Protein AF-A0AAU6R2B4-F1 (afdb_monomer)

Foldseek 3Di:
DDPQDLLSQLVVQLVVVCVVVPVDPPCSVVSSVVSSVVSVVVVVVVVCVVVPPDDDDDDD

Sequence (60 aa):
MSDMTMEEKIRARAYELWQQDGCLEGCADEYWHKARALVEKEMAVHDAAETGDAGAPASD

pLDDT: mean 79.18, std 15.48, range [39.28, 94.81]

Radius of gyration: 16.36 Å; Cα contacts (8 Å, |Δi|>4): 30; chains: 1; bounding box: 34×19×50 Å

Secondary structure (DSSP, 8-state):
-----HHHHHHHHHHHHHHHTT--TT-HHHHHHHHHHHHHHHHHHHHHHHT--S------

Mean predicted aligned error: 8.92 Å

Structure (mmCIF, N/CA/C/O backbone):
data_AF-A0AAU6R2B4-F1
#
_entry.id   AF-A0AAU6R2B4-F1
#
loop_
_atom_site.group_PDB
_atom_site.id
_atom_site.type_symbol
_atom_site.label_atom_id
_atom_site.label_alt_id
_atom_site.label_comp_id
_atom_site.label_asym_id
_atom_site.label_entity_id
_atom_site.label_seq_id
_atom_site.pdbx_PDB_ins_code
_atom_site.Cartn_x
_atom_site.Cartn_y
_atom_site.Cartn_z
_atom_site.occupancy
_atom_site.B_iso_or_equiv
_atom_site.auth_seq_id
_atom_site.auth_comp_id
_atom_site.auth_asym_id
_atom_site.auth_atom_id
_atom_site.pdbx_PDB_model_num
ATOM 1 N N . MET A 1 1 ? 26.430 -3.757 -0.787 1.00 39.28 1 MET A N 1
ATOM 2 C CA . MET A 1 1 ? 25.436 -2.872 -0.144 1.00 39.28 1 MET A CA 1
ATOM 3 C C . MET A 1 1 ? 24.129 -3.621 -0.234 1.00 39.28 1 MET A C 1
ATOM 5 O O . MET A 1 1 ? 23.931 -4.251 -1.256 1.00 39.28 1 MET A O 1
ATOM 9 N N . SER A 1 2 ? 23.349 -3.702 0.839 1.00 50.00 2 SER A N 1
ATOM 10 C CA . SER A 1 2 ? 22.163 -4.560 0.873 1.00 50.00 2 SER A CA 1
ATOM 11 C C . SER A 1 2 ? 21.137 -4.077 -0.148 1.00 50.00 2 SER A C 1
ATOM 13 O O . SER A 1 2 ? 20.383 -3.147 0.133 1.00 50.00 2 SER A O 1
ATOM 15 N N . ASP A 1 3 ? 21.140 -4.674 -1.337 1.00 65.19 3 ASP A N 1
ATOM 16 C CA . ASP A 1 3 ? 20.033 -4.579 -2.273 1.00 65.19 3 ASP A CA 1
ATOM 17 C C . ASP A 1 3 ? 18.818 -5.142 -1.549 1.00 65.19 3 ASP A C 1
ATOM 19 O O . ASP A 1 3 ? 18.720 -6.351 -1.331 1.00 65.19 3 ASP A O 1
ATOM 23 N N . MET A 1 4 ? 17.945 -4.248 -1.077 1.00 76.38 4 MET A N 1
ATOM 24 C CA . MET A 1 4 ? 16.702 -4.660 -0.444 1.00 76.38 4 MET A CA 1
ATOM 25 C C . MET A 1 4 ? 15.983 -5.597 -1.399 1.00 76.38 4 MET A C 1
ATOM 27 O O . MET A 1 4 ? 15.737 -5.252 -2.563 1.00 76.38 4 MET A O 1
ATOM 31 N N . THR A 1 5 ? 15.693 -6.792 -0.895 1.00 86.25 5 THR A N 1
ATOM 32 C CA . THR A 1 5 ? 15.027 -7.830 -1.667 1.00 86.25 5 THR A CA 1
ATOM 33 C C . THR A 1 5 ? 13.672 -7.329 -2.147 1.00 86.25 5 THR A C 1
ATOM 35 O O . THR A 1 5 ? 13.094 -6.378 -1.610 1.00 86.25 5 THR A O 1
ATOM 38 N N . MET A 1 6 ? 13.144 -7.983 -3.177 1.00 85.44 6 MET A N 1
ATOM 39 C CA . MET A 1 6 ? 11.838 -7.644 -3.722 1.00 85.44 6 MET A CA 1
ATOM 40 C C . MET A 1 6 ? 10.764 -7.563 -2.629 1.00 85.44 6 MET A C 1
ATOM 42 O O . MET A 1 6 ? 10.032 -6.584 -2.536 1.00 85.44 6 MET A O 1
ATOM 46 N N . GLU A 1 7 ? 10.730 -8.553 -1.739 1.00 88.69 7 GLU A N 1
ATOM 47 C CA . GLU A 1 7 ? 9.801 -8.592 -0.609 1.00 88.69 7 GLU A CA 1
ATOM 48 C C . GLU A 1 7 ? 9.996 -7.436 0.379 1.00 88.69 7 GLU A C 1
ATOM 50 O O . GLU A 1 7 ? 9.011 -6.899 0.884 1.00 88.69 7 GLU A O 1
ATOM 55 N N . GLU A 1 8 ? 11.231 -6.997 0.634 1.00 90.94 8 GLU A N 1
ATOM 56 C CA . GLU A 1 8 ? 11.488 -5.840 1.500 1.00 90.94 8 GLU A CA 1
ATOM 57 C C . GLU A 1 8 ? 10.943 -4.543 0.899 1.00 90.94 8 GLU A C 1
ATOM 59 O O . GLU A 1 8 ? 10.310 -3.757 1.608 1.00 90.94 8 GLU A O 1
ATOM 64 N N . LYS A 1 9 ? 11.115 -4.342 -0.413 1.00 91.19 9 LYS A N 1
ATOM 65 C CA . LYS A 1 9 ? 10.542 -3.191 -1.126 1.00 91.19 9 LYS A CA 1
ATOM 66 C C . LYS A 1 9 ? 9.019 -3.213 -1.066 1.00 91.19 9 LYS A C 1
ATOM 68 O O . LYS A 1 9 ? 8.402 -2.194 -0.763 1.00 91.19 9 LYS A O 1
ATOM 73 N N . ILE A 1 10 ? 8.416 -4.380 -1.291 1.00 93.25 10 ILE A N 1
ATOM 74 C CA . ILE A 1 10 ? 6.964 -4.573 -1.200 1.00 93.25 10 ILE A CA 1
ATOM 75 C C . ILE A 1 10 ? 6.471 -4.241 0.204 1.00 93.25 10 ILE A C 1
ATOM 77 O O . ILE A 1 10 ? 5.504 -3.499 0.353 1.00 93.25 10 ILE A O 1
ATOM 81 N N . ARG A 1 11 ? 7.162 -4.725 1.238 1.00 92.69 11 ARG A N 1
ATOM 82 C CA . ARG A 1 11 ? 6.806 -4.465 2.633 1.00 92.69 11 ARG A CA 1
ATOM 83 C C . ARG A 1 11 ? 6.859 -2.988 2.984 1.00 92.69 11 ARG A C 1
ATOM 85 O O . ARG A 1 11 ? 5.915 -2.482 3.587 1.00 92.69 11 ARG A O 1
ATOM 92 N N . ALA A 1 12 ? 7.942 -2.309 2.613 1.00 92.38 12 ALA A N 1
ATOM 93 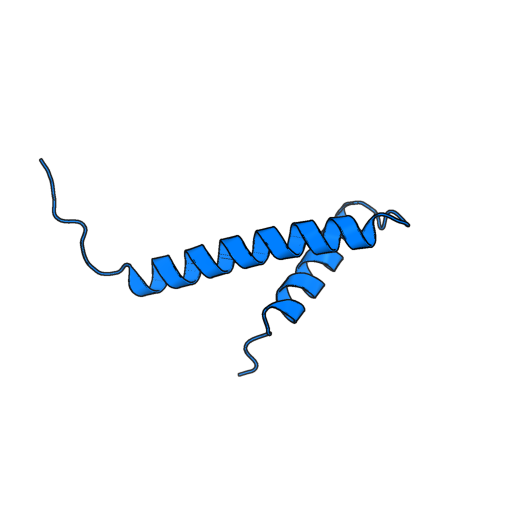C CA . ALA A 1 12 ? 8.084 -0.876 2.838 1.00 92.38 12 ALA A CA 1
ATOM 94 C C . ALA A 1 12 ? 6.958 -0.103 2.135 1.00 92.38 12 ALA A C 1
ATOM 96 O O . ALA A 1 12 ? 6.290 0.721 2.759 1.00 92.38 12 ALA A O 1
ATOM 97 N N . ARG A 1 13 ? 6.674 -0.450 0.873 1.00 93.19 13 ARG A N 1
ATOM 98 C CA . ARG A 1 13 ? 5.656 0.228 0.067 1.00 93.19 13 ARG A CA 1
ATOM 99 C C . ARG A 1 13 ? 4.236 -0.016 0.564 1.00 93.19 13 ARG A C 1
ATOM 101 O O . ARG A 1 13 ? 3.440 0.916 0.609 1.00 93.19 13 ARG A O 1
ATOM 108 N N . ALA A 1 14 ? 3.930 -1.242 0.980 1.00 93.88 14 ALA A N 1
ATOM 109 C CA . ALA A 1 14 ? 2.646 -1.595 1.575 1.00 93.88 14 ALA A CA 1
ATOM 110 C C . ALA A 1 14 ? 2.410 -0.822 2.877 1.00 93.88 14 ALA A C 1
ATOM 112 O O . ALA A 1 14 ? 1.317 -0.311 3.099 1.00 93.88 14 ALA A O 1
ATOM 113 N N . TYR A 1 15 ? 3.444 -0.708 3.715 1.00 91.44 15 TYR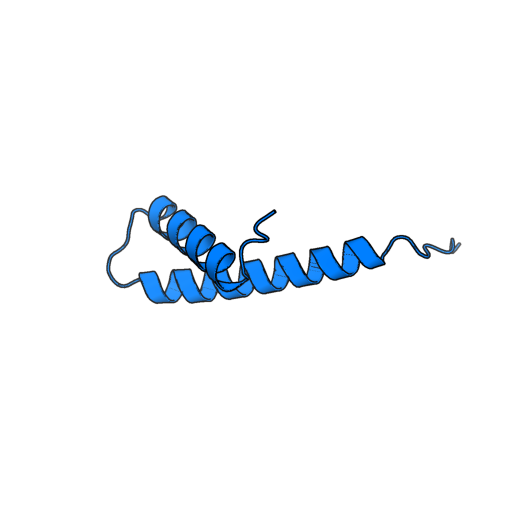 A N 1
ATOM 114 C CA . TYR A 1 15 ? 3.374 0.007 4.986 1.00 91.44 15 TYR A CA 1
ATOM 115 C C . TYR A 1 15 ? 3.234 1.526 4.808 1.00 91.44 15 TYR A C 1
ATOM 117 O O . TYR A 1 15 ? 2.483 2.155 5.551 1.00 91.44 15 TYR A O 1
ATOM 125 N N . GLU A 1 16 ? 3.911 2.119 3.819 1.00 91.94 16 GLU A N 1
ATOM 126 C CA . GLU A 1 16 ? 3.699 3.521 3.430 1.00 91.94 16 GLU A CA 1
ATOM 127 C C . GLU A 1 16 ? 2.258 3.760 2.972 1.00 91.94 16 GLU A C 1
ATOM 129 O O . GLU A 1 16 ? 1.586 4.621 3.534 1.00 91.94 16 GLU A O 1
ATOM 134 N N . LEU A 1 17 ? 1.770 2.970 2.007 1.00 90.50 17 LEU A N 1
ATOM 135 C CA . LEU A 1 17 ? 0.403 3.079 1.484 1.00 90.50 17 LEU A CA 1
ATOM 136 C C . LEU A 1 17 ? -0.632 2.959 2.610 1.00 90.50 17 LEU A C 1
ATOM 138 O O . LEU A 1 17 ? -1.504 3.808 2.757 1.00 90.50 17 LEU A O 1
ATOM 142 N N . TRP A 1 18 ? -0.479 1.947 3.463 1.00 91.69 18 TRP A N 1
ATOM 143 C CA . TRP A 1 18 ? -1.380 1.717 4.586 1.00 91.69 18 TRP A CA 1
ATOM 144 C C . TRP A 1 18 ? -1.375 2.869 5.602 1.00 91.69 18 TRP A C 1
ATOM 146 O O . TRP A 1 18 ? -2.440 3.260 6.080 1.00 91.69 18 TRP A O 1
ATOM 156 N N . GLN A 1 19 ? -0.211 3.454 5.908 1.00 91.38 19 GLN A N 1
ATOM 157 C CA . GLN A 1 19 ? -0.135 4.638 6.772 1.00 91.38 19 GLN A CA 1
ATOM 158 C C . GLN A 1 19 ? -0.764 5.877 6.133 1.00 91.38 19 GLN A C 1
ATOM 160 O O . GLN A 1 19 ? -1.432 6.638 6.832 1.00 91.38 19 GLN A O 1
ATOM 165 N N . GLN A 1 20 ? -0.563 6.095 4.830 1.00 89.19 20 GLN A N 1
ATOM 166 C CA . GLN A 1 20 ? -1.145 7.241 4.126 1.00 89.19 20 GLN A CA 1
ATOM 167 C C . GLN A 1 20 ? -2.675 7.191 4.109 1.00 89.19 20 GLN A C 1
ATOM 169 O O . GLN A 1 20 ? -3.315 8.228 4.267 1.00 89.19 20 GLN A O 1
ATOM 174 N N . ASP A 1 21 ? -3.252 5.995 3.991 1.00 88.06 21 ASP A N 1
ATOM 175 C CA . ASP A 1 21 ? -4.700 5.767 4.030 1.00 88.06 21 ASP A CA 1
ATOM 176 C C . ASP A 1 21 ? -5.282 5.702 5.460 1.00 88.06 21 ASP A C 1
ATOM 178 O O . ASP A 1 21 ? -6.470 5.435 5.648 1.00 88.06 21 ASP A O 1
ATOM 182 N N . GLY A 1 22 ? -4.474 5.980 6.491 1.00 88.56 22 GLY A N 1
ATOM 183 C CA . GLY A 1 22 ? -4.941 6.104 7.876 1.00 88.56 22 GLY A CA 1
ATOM 184 C C . GLY A 1 22 ? -4.992 4.791 8.655 1.00 88.56 22 GLY A C 1
ATOM 185 O O . GLY A 1 22 ? -5.764 4.672 9.604 1.00 88.56 22 GLY A O 1
ATOM 186 N N . CYS A 1 23 ? -4.168 3.815 8.277 1.00 82.94 23 CYS A N 1
ATOM 187 C CA . CYS A 1 23 ? -4.023 2.538 8.971 1.00 82.94 23 CYS A CA 1
ATOM 188 C C . CYS A 1 23 ? -5.339 1.749 9.083 1.00 82.94 23 CYS A C 1
ATOM 190 O O . CYS A 1 23 ? -5.632 1.169 10.127 1.00 82.94 23 CYS A O 1
ATOM 192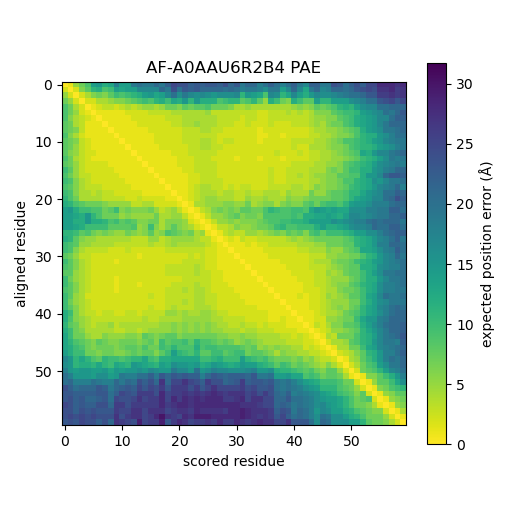 N N . LEU A 1 24 ? -6.130 1.713 8.004 1.00 82.38 24 LEU A N 1
ATOM 193 C CA . LEU A 1 24 ? -7.382 0.951 7.932 1.00 82.38 24 LEU A CA 1
ATOM 194 C C . LEU A 1 24 ? -7.152 -0.520 8.325 1.00 82.38 24 LEU A C 1
ATOM 196 O O . LEU A 1 24 ? -6.491 -1.277 7.604 1.00 82.38 24 LEU A O 1
ATOM 200 N N . GLU A 1 25 ? -7.676 -0.918 9.485 1.00 75.81 25 GLU A N 1
ATOM 201 C CA . GLU A 1 25 ? -7.634 -2.302 9.958 1.00 75.81 25 GLU A CA 1
ATOM 202 C C . GLU A 1 25 ? -8.425 -3.210 9.005 1.00 75.81 25 GLU A C 1
ATOM 204 O O . GLU A 1 25 ? -9.551 -2.905 8.617 1.00 75.81 25 GLU A O 1
ATOM 209 N N . GLY A 1 26 ? -7.816 -4.329 8.605 1.00 80.50 26 GLY A N 1
ATOM 210 C CA . GLY A 1 26 ? -8.409 -5.301 7.677 1.00 80.50 26 GLY A CA 1
ATOM 211 C C . GLY A 1 26 ? -8.041 -5.119 6.199 1.00 80.50 26 GLY A C 1
ATOM 212 O O . GLY A 1 26 ? -8.249 -6.045 5.423 1.00 80.50 26 GLY A O 1
ATOM 213 N N . CYS A 1 27 ? -7.424 -3.998 5.809 1.00 83.44 27 CYS A N 1
ATOM 214 C CA . CYS A 1 27 ? -6.995 -3.758 4.420 1.00 83.44 27 CYS A CA 1
ATOM 215 C C . CYS A 1 27 ? -5.502 -4.039 4.168 1.00 83.44 27 CYS A C 1
ATOM 217 O O . CYS A 1 27 ? -5.016 -3.835 3.057 1.00 83.44 27 CYS A O 1
ATOM 219 N N . ALA A 1 28 ? -4.757 -4.501 5.177 1.00 83.00 28 ALA A N 1
ATOM 220 C CA . ALA A 1 28 ? -3.308 -4.698 5.085 1.00 83.00 28 ALA A CA 1
ATOM 221 C C . ALA A 1 28 ? -2.892 -5.651 3.943 1.00 83.00 28 ALA A C 1
ATOM 223 O O . ALA A 1 28 ? -1.944 -5.350 3.218 1.00 83.00 28 ALA A O 1
ATOM 224 N N . ASP A 1 29 ? -3.631 -6.745 3.730 1.00 88.38 29 ASP A N 1
ATOM 225 C CA . ASP A 1 29 ? -3.396 -7.685 2.621 1.00 88.38 29 ASP A CA 1
ATOM 226 C C . ASP A 1 29 ? -3.619 -7.033 1.247 1.00 88.38 29 ASP A C 1
ATOM 228 O O . ASP A 1 29 ? -2.821 -7.211 0.327 1.00 88.38 29 ASP A O 1
ATOM 232 N N . GLU A 1 30 ? -4.659 -6.204 1.099 1.00 91.50 30 GLU A N 1
ATOM 233 C CA . GLU A 1 30 ? -4.900 -5.483 -0.157 1.00 91.50 30 GLU A CA 1
ATOM 234 C C . GLU A 1 30 ? -3.762 -4.509 -0.481 1.00 91.50 30 GLU A C 1
ATOM 236 O O . GLU A 1 30 ? -3.314 -4.433 -1.630 1.00 91.50 30 GLU A O 1
ATOM 241 N N . TYR A 1 31 ? -3.260 -3.784 0.525 1.00 92.12 31 TYR A N 1
ATOM 242 C CA . TYR A 1 31 ? -2.111 -2.894 0.355 1.00 92.12 31 TYR A CA 1
ATOM 243 C C . TYR A 1 31 ? -0.833 -3.667 0.038 1.00 92.12 31 TYR A C 1
ATOM 245 O O . TYR A 1 31 ? -0.047 -3.210 -0.791 1.00 92.12 31 TYR A O 1
ATOM 253 N N . TRP A 1 32 ? -0.651 -4.857 0.614 1.00 92.12 32 TRP A N 1
ATOM 254 C CA . TRP A 1 32 ? 0.454 -5.750 0.275 1.00 92.12 32 TRP A CA 1
ATOM 255 C C . TRP A 1 32 ? 0.414 -6.189 -1.193 1.00 92.12 32 TRP A C 1
ATOM 257 O O . TRP A 1 32 ? 1.411 -6.063 -1.908 1.00 92.12 32 TRP A O 1
ATOM 267 N N . HIS A 1 33 ? -0.743 -6.636 -1.685 1.00 93.25 33 HIS A N 1
ATOM 268 C CA . HIS A 1 33 ? -0.910 -7.024 -3.087 1.00 93.25 33 HIS A CA 1
ATOM 269 C C . HIS A 1 33 ? -0.718 -5.846 -4.055 1.00 93.25 33 HIS A C 1
ATOM 271 O O . HIS A 1 33 ? -0.056 -6.000 -5.085 1.00 93.25 33 HIS A O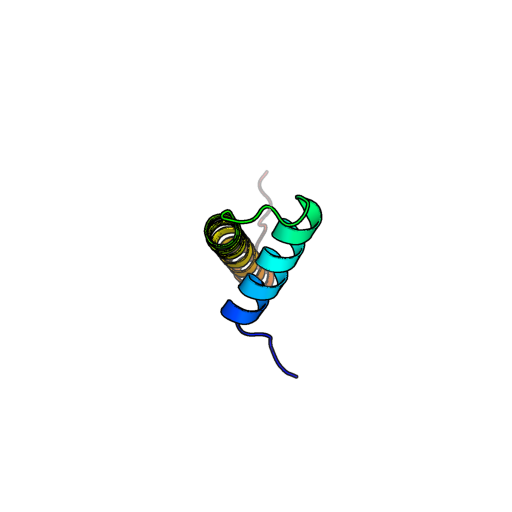 1
ATOM 277 N N . LYS A 1 34 ? -1.239 -4.657 -3.717 1.00 92.94 34 LYS A N 1
ATOM 278 C CA . LYS A 1 34 ? -1.018 -3.429 -4.502 1.00 92.94 34 LYS A CA 1
ATOM 279 C C . LYS A 1 34 ? 0.457 -3.043 -4.544 1.00 92.94 34 LYS A C 1
ATOM 281 O O . LYS A 1 34 ? 0.990 -2.794 -5.623 1.00 92.94 34 LYS A O 1
ATOM 286 N N . ALA A 1 35 ? 1.119 -3.024 -3.390 1.00 94.81 35 ALA A N 1
ATOM 287 C CA . ALA A 1 35 ? 2.544 -2.743 -3.279 1.00 94.81 35 ALA A CA 1
ATOM 288 C C . A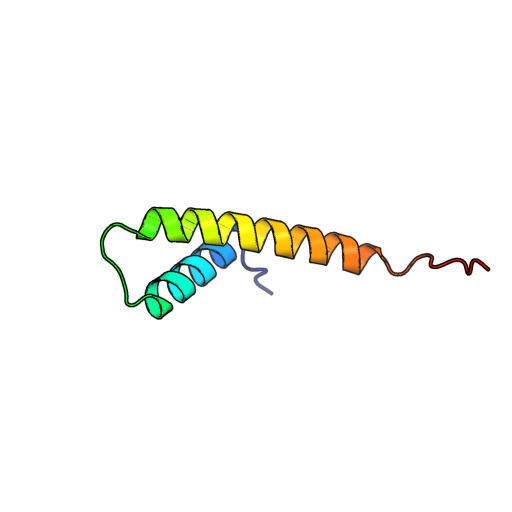LA A 1 35 ? 3.372 -3.719 -4.113 1.00 94.81 35 ALA A C 1
ATOM 290 O O . ALA A 1 35 ? 4.250 -3.297 -4.858 1.00 94.81 35 ALA A O 1
ATOM 291 N N . ARG A 1 36 ? 3.039 -5.011 -4.059 1.00 93.69 36 ARG A N 1
ATOM 292 C CA . ARG A 1 36 ? 3.673 -6.046 -4.870 1.00 93.69 36 ARG A CA 1
ATOM 293 C C . ARG A 1 36 ? 3.607 -5.744 -6.363 1.00 93.69 36 ARG A C 1
ATOM 295 O O . ARG A 1 36 ? 4.648 -5.673 -7.008 1.00 93.69 36 ARG A O 1
ATOM 302 N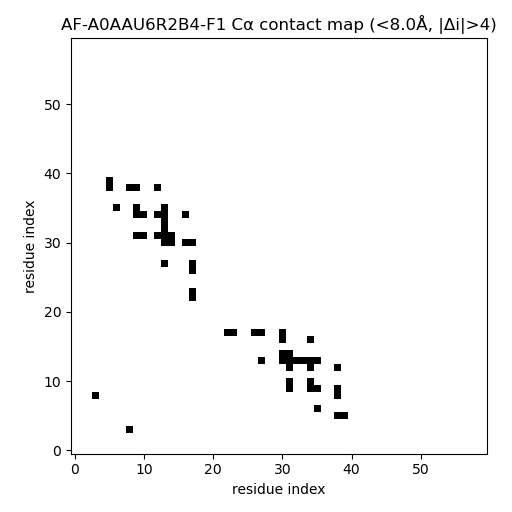 N . ALA A 1 37 ? 2.412 -5.487 -6.884 1.00 93.75 37 ALA A N 1
ATOM 303 C CA . ALA A 1 37 ? 2.233 -5.167 -8.297 1.00 93.75 37 ALA A CA 1
ATOM 304 C C . ALA A 1 37 ? 2.976 -3.883 -8.716 1.00 93.75 37 ALA A C 1
ATOM 306 O O . ALA A 1 37 ? 3.525 -3.818 -9.816 1.00 93.75 37 ALA A O 1
ATOM 307 N N . LEU A 1 38 ? 3.013 -2.869 -7.844 1.00 91.62 38 LEU A N 1
ATOM 308 C CA . LEU A 1 38 ? 3.733 -1.618 -8.095 1.00 91.62 38 LEU A CA 1
ATOM 309 C C . LEU A 1 38 ? 5.244 -1.835 -8.155 1.00 91.62 38 LEU A C 1
ATOM 311 O O . LEU A 1 38 ? 5.871 -1.412 -9.121 1.00 91.62 38 LEU A O 1
ATOM 315 N N . VAL A 1 39 ? 5.818 -2.532 -7.173 1.00 91.50 39 VAL A N 1
ATOM 316 C CA . VAL A 1 39 ? 7.259 -2.800 -7.140 1.00 91.50 39 VAL A CA 1
ATOM 317 C C . VAL A 1 39 ? 7.660 -3.720 -8.299 1.00 91.50 39 VAL A C 1
ATOM 319 O O . VAL A 1 39 ? 8.687 -3.477 -8.923 1.00 91.50 39 VAL A O 1
ATOM 322 N N . GLU A 1 40 ? 6.852 -4.734 -8.647 1.00 90.00 40 GLU A N 1
ATOM 323 C CA . GLU A 1 40 ? 7.113 -5.609 -9.811 1.00 90.00 40 GLU A CA 1
ATOM 324 C C . GLU A 1 40 ? 7.168 -4.793 -11.101 1.00 90.00 40 GLU A C 1
ATOM 326 O O . GLU A 1 40 ? 8.088 -4.949 -11.905 1.00 90.00 40 GLU A O 1
ATOM 331 N N . LYS A 1 41 ? 6.230 -3.857 -11.263 1.00 89.50 41 LYS A N 1
ATOM 332 C CA . LYS A 1 41 ? 6.205 -2.946 -12.404 1.00 89.50 41 LYS A CA 1
ATOM 333 C C . LYS A 1 41 ? 7.400 -1.990 -12.413 1.00 89.50 41 LYS A C 1
ATOM 335 O O . LYS A 1 41 ? 7.994 -1.800 -13.469 1.00 89.50 41 LYS A O 1
ATOM 340 N N . GLU A 1 42 ? 7.758 -1.392 -11.278 1.00 86.25 42 GLU A N 1
ATOM 341 C CA . GLU A 1 42 ? 8.898 -0.471 -11.191 1.00 86.25 42 GLU A CA 1
ATOM 342 C C . GLU A 1 42 ? 10.225 -1.179 -11.464 1.00 86.25 42 GLU A C 1
ATOM 344 O O . GLU A 1 42 ? 11.044 -0.647 -12.207 1.00 86.25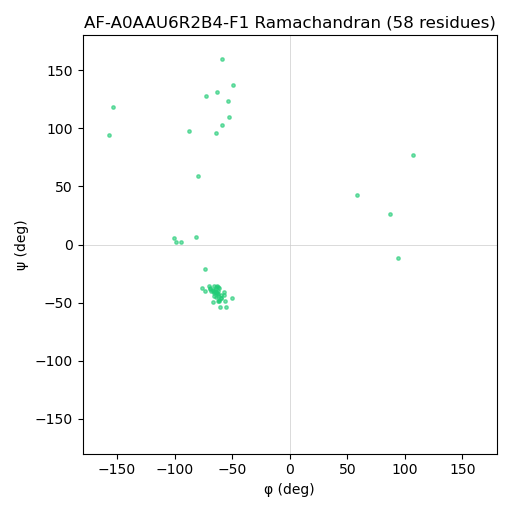 42 GLU A O 1
ATOM 349 N N . MET A 1 43 ? 10.426 -2.394 -10.947 1.00 82.50 43 MET A N 1
ATOM 350 C CA . MET A 1 43 ? 11.644 -3.162 -11.218 1.00 82.50 43 MET A CA 1
ATOM 351 C C . MET A 1 43 ? 11.719 -3.629 -12.671 1.00 82.50 43 MET A C 1
ATOM 353 O O . MET A 1 43 ? 12.790 -3.551 -13.261 1.00 82.50 43 MET A O 1
ATOM 357 N N . ALA A 1 44 ? 10.596 -4.023 -13.281 1.00 82.62 44 ALA A N 1
ATOM 358 C CA . ALA A 1 44 ? 10.561 -4.346 -14.707 1.00 82.62 44 ALA A CA 1
ATOM 359 C C . ALA A 1 44 ? 10.901 -3.134 -15.594 1.00 82.62 44 ALA A C 1
ATOM 361 O O . ALA A 1 44 ? 11.553 -3.287 -16.623 1.00 82.62 44 ALA A O 1
ATOM 362 N N . VAL A 1 45 ? 10.483 -1.924 -15.198 1.00 79.00 45 VAL A N 1
ATOM 363 C CA . VAL A 1 45 ? 10.837 -0.684 -15.909 1.00 79.00 45 VAL A CA 1
ATOM 364 C C . VAL A 1 45 ? 12.297 -0.298 -15.670 1.00 79.00 45 VAL A C 1
ATOM 366 O O . VAL A 1 45 ? 12.953 0.123 -16.616 1.00 79.00 45 VAL A O 1
ATOM 369 N N . HIS A 1 46 ? 12.818 -0.452 -14.449 1.00 71.56 46 HIS A N 1
ATOM 370 C CA . HIS A 1 46 ? 14.217 -0.141 -14.136 1.00 71.56 46 HIS A CA 1
ATOM 371 C C . HIS A 1 46 ? 15.177 -1.062 -14.902 1.00 71.56 46 HIS A C 1
ATOM 373 O O . HIS A 1 46 ? 16.105 -0.578 -15.536 1.00 71.56 46 HIS A O 1
ATOM 379 N N . ASP A 1 47 ? 14.900 -2.368 -14.937 1.00 66.94 47 ASP A N 1
ATOM 380 C CA . ASP A 1 47 ? 15.715 -3.359 -15.654 1.00 66.94 47 ASP A CA 1
ATOM 381 C C . ASP A 1 47 ? 15.701 -3.122 -17.180 1.00 66.94 47 ASP A C 1
ATOM 383 O O . ASP A 1 47 ? 16.734 -3.164 -17.855 1.00 66.94 47 ASP A O 1
ATOM 387 N N . ALA A 1 48 ? 14.532 -2.755 -17.721 1.00 66.19 48 ALA A N 1
ATOM 388 C CA . ALA A 1 48 ? 14.379 -2.396 -19.128 1.00 66.19 48 ALA A CA 1
ATOM 389 C C . ALA A 1 48 ? 15.044 -1.053 -19.488 1.00 66.19 48 ALA A C 1
ATOM 391 O O . ALA A 1 48 ? 15.568 -0.912 -20.592 1.00 66.19 48 ALA A O 1
ATOM 392 N N . ALA A 1 49 ? 15.030 -0.068 -18.583 1.00 60.84 49 ALA A N 1
ATOM 393 C CA . ALA A 1 49 ? 15.649 1.239 -18.800 1.00 60.84 49 ALA A CA 1
ATOM 394 C C . ALA A 1 49 ? 17.178 1.188 -18.663 1.00 60.84 49 ALA A C 1
ATOM 396 O O . ALA A 1 49 ? 17.876 1.828 -19.445 1.00 60.84 49 ALA A O 1
ATOM 397 N N . GLU A 1 50 ? 17.709 0.397 -17.728 1.00 60.72 50 GLU A N 1
ATOM 398 C CA . GLU A 1 50 ? 19.158 0.245 -17.542 1.00 60.72 50 GLU A CA 1
ATOM 399 C C . GLU A 1 50 ? 19.815 -0.607 -18.640 1.00 60.72 50 GLU A C 1
ATOM 401 O O . GLU A 1 50 ? 20.998 -0.435 -18.925 1.00 60.72 50 GLU A O 1
ATOM 406 N N . THR A 1 51 ? 19.040 -1.438 -19.344 1.00 55.78 51 THR A N 1
ATOM 407 C CA . THR A 1 51 ? 19.495 -2.158 -20.552 1.00 55.78 51 THR A CA 1
ATOM 408 C C . THR A 1 51 ? 19.143 -1.406 -21.855 1.00 55.78 51 THR A C 1
ATOM 410 O O . THR A 1 51 ? 19.417 -1.883 -22.955 1.00 55.78 51 THR A O 1
ATOM 413 N N . GLY A 1 52 ? 18.539 -0.216 -21.747 1.00 56.78 52 GLY A N 1
ATOM 414 C CA . GLY A 1 52 ? 17.933 0.541 -22.848 1.00 56.78 52 GLY A CA 1
ATOM 415 C C . GLY A 1 52 ? 18.761 1.691 -23.432 1.00 56.78 52 GLY A C 1
ATOM 416 O O . GLY A 1 52 ? 18.256 2.383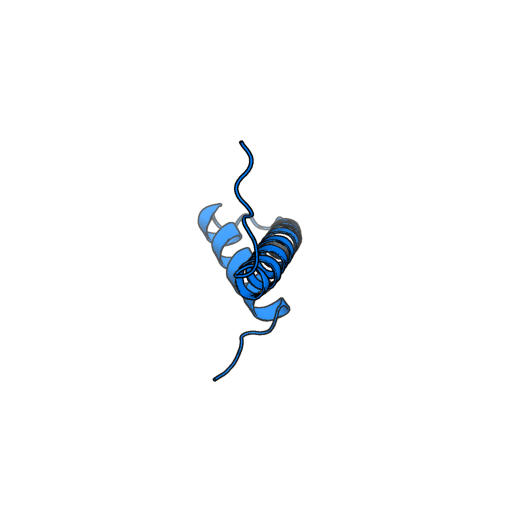 -24.315 1.00 56.78 52 GLY A O 1
ATOM 417 N N . ASP A 1 53 ? 20.019 1.896 -23.019 1.00 52.34 53 ASP A N 1
ATOM 418 C CA . ASP A 1 53 ? 20.957 2.778 -23.743 1.00 52.34 53 ASP A CA 1
ATOM 419 C C . ASP A 1 53 ? 21.554 2.043 -24.958 1.00 52.34 53 ASP A C 1
ATOM 421 O O . ASP A 1 53 ? 22.750 1.797 -25.075 1.00 52.34 53 ASP A O 1
ATOM 425 N N . ALA A 1 54 ? 20.680 1.604 -25.862 1.00 56.72 54 ALA A N 1
ATOM 426 C CA . ALA A 1 54 ? 21.044 1.164 -27.200 1.00 56.72 54 ALA A CA 1
ATOM 427 C C . ALA A 1 54 ? 19.829 1.283 -28.126 1.00 56.72 54 ALA A C 1
ATOM 429 O O . ALA A 1 54 ? 19.028 0.362 -28.265 1.00 56.72 54 ALA A O 1
ATOM 430 N N . GLY A 1 55 ? 19.747 2.415 -28.826 1.00 52.28 55 GLY A N 1
ATOM 431 C CA . GLY A 1 55 ? 19.083 2.473 -30.126 1.00 52.28 55 GLY A CA 1
ATOM 432 C C . GLY A 1 55 ? 17.736 3.182 -30.158 1.00 52.28 55 GLY A C 1
ATOM 433 O O . GLY A 1 55 ? 16.703 2.557 -30.369 1.00 52.28 55 GLY A O 1
ATOM 434 N N . ALA A 1 56 ? 17.775 4.513 -30.145 1.00 54.16 56 ALA A N 1
ATOM 435 C CA . ALA A 1 56 ? 16.921 5.270 -31.052 1.00 54.16 56 ALA A CA 1
ATOM 436 C C . ALA A 1 56 ? 17.672 5.438 -32.391 1.00 54.16 56 ALA A C 1
ATOM 438 O O . ALA A 1 56 ? 18.528 6.320 -32.487 1.00 54.16 56 ALA A O 1
ATOM 439 N N . PRO A 1 57 ? 17.432 4.619 -33.435 1.00 59.22 57 PRO A N 1
ATOM 440 C CA . PRO A 1 57 ? 17.706 5.065 -34.788 1.00 59.22 57 PRO A CA 1
ATOM 441 C C . PRO A 1 57 ? 16.637 6.092 -35.162 1.00 59.22 57 PRO A C 1
ATOM 443 O O . PRO A 1 57 ? 15.438 5.854 -35.019 1.00 59.22 57 PRO A O 1
ATOM 446 N N . ALA A 1 58 ? 17.092 7.251 -35.620 1.00 58.06 58 ALA A N 1
ATOM 447 C CA . ALA A 1 58 ? 16.242 8.246 -36.244 1.00 58.06 58 ALA A CA 1
ATOM 448 C C . ALA A 1 58 ? 15.364 7.610 -37.340 1.00 58.06 58 ALA A C 1
ATOM 450 O O . ALA A 1 58 ? 15.816 6.786 -38.137 1.00 58.06 58 ALA A O 1
ATOM 451 N N . SER A 1 59 ? 14.101 8.006 -37.366 1.00 51.91 59 SER A N 1
ATOM 452 C CA . SER A 1 59 ? 13.158 7.896 -38.485 1.00 51.91 59 SER A CA 1
ATOM 453 C C . SER A 1 59 ? 12.182 9.048 -38.234 1.00 51.91 59 SER A C 1
ATOM 455 O O . SER A 1 59 ? 11.627 9.109 -37.139 1.00 51.91 59 SER A O 1
ATOM 457 N N . ASP A 1 60 ? 11.995 10.060 -39.073 1.00 52.38 60 ASP A N 1
ATOM 458 C CA . ASP A 1 60 ? 12.239 10.319 -40.499 1.00 52.38 60 ASP A CA 1
ATOM 459 C C . ASP A 1 60 ? 12.497 11.835 -40.651 1.00 52.38 60 ASP A C 1
ATOM 461 O O . ASP A 1 60 ? 11.825 12.606 -39.919 1.00 52.38 60 ASP A O 1
#

Solvent-accessible surface area 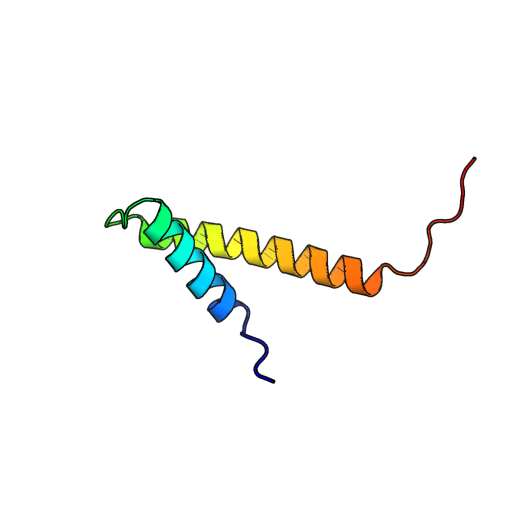(backbone atoms only — not comparable to full-atom values): 3621 Å² total; per-residue (Å²): 128,88,74,72,48,72,66,54,53,18,51,55,44,15,52,51,52,36,54,75,70,66,57,57,85,88,44,60,66,60,32,38,56,51,20,39,56,50,49,53,51,51,51,55,49,49,56,52,54,74,70,49,90,71,79,85,75,88,81,135